Protein AF-A0A6I6HKT5-F1 (afdb_monomer)

pLDDT: mean 75.61, std 15.48, range [40.31, 95.5]

Mean predicted aligned error: 20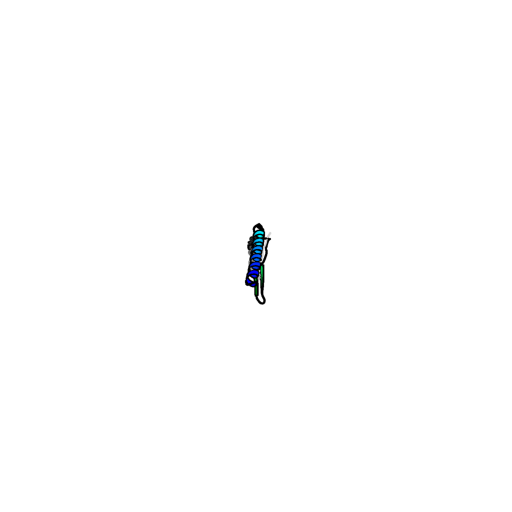.05 Å

InterPro domains:
  IPR006311 Twin-arginine translocation pathway, signal sequence [PS51318] (1-30)

Solvent-accessible surface area (backbone atoms only — not comparable to full-atom values): 8461 Å² total; per-residue (Å²): 133,68,64,68,60,56,53,50,52,53,54,51,52,51,50,51,52,53,50,50,51,51,54,63,64,52,74,77,59,90,49,91,87,69,77,72,70,53,75,51,81,51,96,97,47,75,53,71,53,68,67,85,84,83,74,81,77,85,80,84,77,79,77,78,88,83,82,77,79,78,78,80,86,84,82,82,78,79,78,78,88,83,84,84,75,81,80,87,83,82,81,78,80,84,84,81,84,77,81,85,80,80,90,79,90,82,86,87,78,87,81,89,83,136

Radius of gyration: 67.38 Å; Cα contacts (8 Å, |Δi|>4): 21; chains: 1; bounding box: 117×30×184 Å

Foldseek 3Di:
DDPVVVVVVVVVVVVVVVVVVVVVVCPPPPDPPDWDKDWDDDVPDIDIDIDDDDDDDDDDDDDDDDDDDDDDDDDDDDDDDDDDDDDDDDDDDDDDDDDDDDDDDDDDDDDDDD

Sequence (114 aa):
MSLTRSTFFKWAAAGVVAAGALFAATSASARGDVSWSVGVGLPGVSVGVGAPAYYPAPVYAAPAPVYYAPPPPVYYRPPPPVYYRPAPVYYAPPAYYAPRGYYRGYGHGHRHWR

Secondary structure (DSSP, 8-state):
--HHHHHHHHHHHHHHHHHHHHHHHHTT---TT----EEEEETTEEEEE-PPP-PPPP---PPPP-PPPPPPP--PPPPPP---PPPP-PPPPP------PPP-----------

Organism: Variovorax paradoxus (NCBI:txid34073)

Structure (mmCIF, N/CA/C/O backbone):
data_AF-A0A6I6HKT5-F1
#
_entry.id   AF-A0A6I6HKT5-F1
#
loop_
_atom_site.group_PDB
_atom_site.id
_atom_site.type_symbol
_atom_site.label_atom_id
_atom_site.label_alt_id
_atom_site.label_comp_id
_atom_site.label_asym_id
_atom_site.label_entity_id
_atom_site.label_seq_id
_atom_site.pdbx_PDB_ins_code
_atom_site.Cartn_x
_atom_site.Cartn_y
_atom_site.Cartn_z
_atom_site.occupancy
_atom_site.B_iso_or_equiv
_atom_site.auth_seq_id
_atom_site.auth_comp_id
_atom_site.auth_asym_id
_atom_site.auth_atom_id
_atom_site.pdbx_PDB_model_num
ATOM 1 N N . MET A 1 1 ? 22.997 -7.795 -51.725 1.00 50.44 1 MET A N 1
ATOM 2 C CA . MET A 1 1 ? 23.109 -7.426 -50.293 1.00 50.44 1 MET A CA 1
ATOM 3 C C . MET A 1 1 ? 21.796 -6.786 -49.859 1.00 50.44 1 MET A C 1
ATOM 5 O O . MET A 1 1 ? 21.442 -5.744 -50.391 1.00 50.44 1 MET A O 1
ATOM 9 N N . SER A 1 2 ? 21.013 -7.445 -48.997 1.00 55.09 2 SER A N 1
ATOM 10 C CA . SER A 1 2 ? 19.653 -7.006 -48.644 1.00 55.09 2 SER A CA 1
ATOM 11 C C . SER A 1 2 ? 19.679 -5.720 -47.806 1.00 55.09 2 SER A C 1
ATOM 13 O O . SER A 1 2 ? 20.040 -5.755 -46.625 1.00 55.09 2 SER A O 1
ATOM 15 N N . LEU A 1 3 ? 19.278 -4.598 -48.401 1.00 61.53 3 LEU A N 1
ATOM 16 C CA . LEU A 1 3 ? 19.219 -3.281 -47.752 1.00 61.53 3 LEU A CA 1
ATOM 17 C C . LEU A 1 3 ? 18.373 -3.301 -46.464 1.00 61.53 3 LEU A C 1
ATOM 19 O O . LEU A 1 3 ? 18.742 -2.679 -45.473 1.00 61.53 3 LEU A O 1
ATOM 23 N N . THR A 1 4 ? 17.319 -4.118 -46.425 1.00 65.56 4 THR A N 1
ATOM 24 C CA . THR A 1 4 ? 16.413 -4.281 -45.276 1.00 65.56 4 THR A CA 1
ATOM 25 C C . THR A 1 4 ? 17.114 -4.792 -44.015 1.00 65.56 4 THR A C 1
ATOM 27 O O . THR A 1 4 ? 16.835 -4.326 -42.913 1.00 65.56 4 THR A O 1
ATOM 30 N N . ARG A 1 5 ? 18.077 -5.711 -44.166 1.00 70.12 5 ARG A N 1
ATOM 31 C CA . ARG A 1 5 ? 18.819 -6.295 -43.036 1.00 70.12 5 ARG A CA 1
ATOM 32 C C . ARG A 1 5 ? 19.750 -5.261 -42.400 1.00 70.12 5 ARG A C 1
ATOM 34 O O . ARG A 1 5 ? 19.814 -5.158 -41.183 1.00 70.12 5 ARG A O 1
ATOM 41 N N . SER A 1 6 ? 20.411 -4.453 -43.229 1.00 76.81 6 SER A N 1
ATOM 42 C CA . SER A 1 6 ? 21.278 -3.346 -42.802 1.00 76.81 6 SER A CA 1
ATOM 43 C C . SER A 1 6 ? 20.498 -2.271 -42.043 1.00 76.81 6 SER A C 1
ATOM 45 O O . SER A 1 6 ? 20.903 -1.866 -40.955 1.00 76.81 6 SER A O 1
ATOM 47 N N . THR A 1 7 ? 19.345 -1.852 -42.566 1.00 84.19 7 THR A N 1
ATOM 48 C CA . THR A 1 7 ? 18.505 -0.837 -41.919 1.00 84.19 7 THR A CA 1
ATOM 49 C C . THR A 1 7 ? 17.973 -1.319 -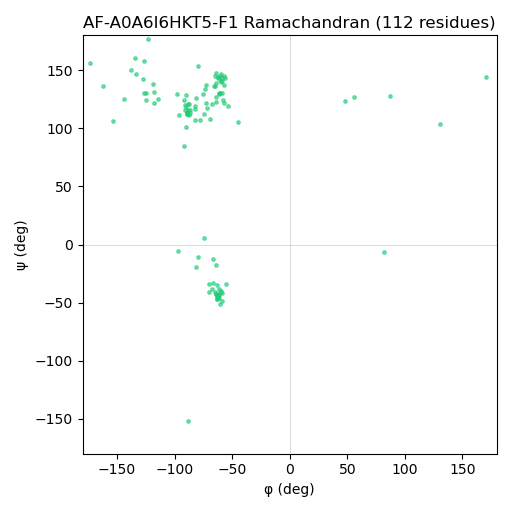40.570 1.00 84.19 7 THR A C 1
ATOM 51 O O . THR A 1 7 ? 18.050 -0.577 -39.595 1.00 84.19 7 THR A O 1
ATOM 54 N N . PHE A 1 8 ? 17.521 -2.574 -40.476 1.00 85.75 8 PHE A N 1
ATOM 55 C CA . PHE A 1 8 ? 17.099 -3.167 -39.205 1.00 85.75 8 PHE A CA 1
ATOM 56 C C . PHE A 1 8 ? 18.226 -3.164 -38.162 1.00 85.75 8 PHE A C 1
ATOM 58 O O . PHE A 1 8 ? 18.020 -2.701 -37.043 1.00 85.75 8 PHE A O 1
ATOM 65 N N . PHE A 1 9 ? 19.432 -3.608 -38.531 1.00 88.50 9 PHE A N 1
ATOM 66 C CA . PHE A 1 9 ? 20.570 -3.621 -37.605 1.00 88.50 9 PHE A CA 1
ATOM 67 C C . PHE A 1 9 ? 20.981 -2.220 -37.139 1.00 88.50 9 PHE A C 1
ATOM 69 O O . PHE A 1 9 ? 21.354 -2.061 -35.980 1.00 88.50 9 PHE A O 1
ATOM 76 N N . LYS A 1 10 ? 20.868 -1.196 -37.995 1.00 89.44 10 LYS A N 1
ATOM 77 C CA . LYS A 1 10 ? 21.119 0.201 -37.600 1.00 89.44 10 LYS A CA 1
ATOM 78 C C . LYS A 1 10 ? 20.128 0.677 -36.539 1.00 89.44 10 LYS A C 1
ATOM 80 O O . LYS A 1 10 ? 20.546 1.246 -35.536 1.00 89.44 10 LYS A O 1
ATOM 85 N N . TRP A 1 11 ? 18.836 0.413 -36.734 1.00 93.31 11 TRP A N 1
ATOM 86 C CA . TRP A 1 11 ? 17.806 0.779 -35.758 1.00 93.31 11 TRP A CA 1
ATOM 87 C C . TRP A 1 11 ? 17.917 -0.025 -34.462 1.00 93.31 11 TRP A C 1
ATOM 89 O O . TRP A 1 11 ? 17.767 0.545 -33.386 1.00 93.31 11 TRP A O 1
ATOM 99 N N . ALA A 1 12 ? 18.254 -1.313 -34.545 1.00 92.25 12 ALA A N 1
ATOM 100 C CA . ALA A 1 12 ? 18.523 -2.136 -33.370 1.00 92.25 12 ALA A CA 1
ATOM 101 C C . ALA A 1 12 ? 19.719 -1.595 -32.568 1.00 92.25 12 ALA A C 1
ATOM 103 O O . ALA A 1 12 ? 19.618 -1.430 -31.355 1.00 92.25 12 ALA A O 1
ATOM 104 N N . ALA A 1 13 ? 20.821 -1.245 -33.240 1.00 93.69 13 ALA A N 1
ATOM 105 C CA . ALA A 1 13 ? 21.982 -0.638 -32.596 1.00 93.69 13 ALA A CA 1
ATOM 106 C C . ALA A 1 13 ? 21.637 0.714 -31.950 1.00 93.69 13 ALA A C 1
ATOM 108 O O . ALA A 1 13 ? 22.004 0.954 -30.802 1.00 93.69 13 ALA A O 1
ATOM 109 N N . ALA A 1 14 ? 20.874 1.568 -32.641 1.00 93.81 14 ALA A N 1
ATOM 110 C CA . ALA A 1 14 ? 20.402 2.836 -32.087 1.00 93.81 14 ALA A CA 1
ATOM 111 C C . ALA A 1 14 ? 19.517 2.629 -30.844 1.00 93.81 14 ALA A C 1
ATOM 113 O O . ALA A 1 14 ? 19.679 3.336 -29.851 1.00 93.81 14 ALA A O 1
ATOM 114 N N . GLY A 1 15 ? 18.635 1.626 -30.867 1.00 93.00 15 GLY A N 1
ATOM 115 C CA . GLY A 1 15 ? 17.794 1.262 -29.727 1.00 93.00 15 GLY A CA 1
ATOM 116 C C . GLY A 1 15 ? 18.606 0.797 -28.518 1.00 93.00 15 GLY A C 1
ATOM 117 O O . GLY A 1 15 ? 18.345 1.239 -27.401 1.00 93.00 15 GLY A O 1
ATOM 118 N N . VAL A 1 16 ? 19.632 -0.031 -28.733 1.00 94.75 16 VAL A N 1
ATOM 119 C CA . VAL A 1 16 ? 20.532 -0.481 -27.658 1.00 94.75 16 VAL A CA 1
ATOM 120 C C . VAL A 1 16 ? 21.304 0.692 -27.054 1.00 94.75 16 VAL A C 1
ATOM 122 O O . VAL A 1 16 ? 21.405 0.784 -25.833 1.00 94.75 16 VAL A O 1
ATOM 125 N N . VAL A 1 17 ? 21.803 1.617 -27.879 1.00 95.50 17 VAL A N 1
ATOM 126 C CA . VAL A 1 17 ? 22.495 2.822 -27.392 1.00 95.50 17 VAL A CA 1
ATOM 127 C C . VAL A 1 17 ? 21.552 3.704 -26.571 1.00 95.50 17 VAL A C 1
ATOM 129 O O . VAL A 1 17 ? 21.919 4.134 -25.479 1.00 95.50 17 VAL A O 1
ATOM 132 N N . ALA A 1 18 ? 20.328 3.937 -27.051 1.00 91.31 18 ALA A N 1
ATOM 133 C CA . ALA A 1 18 ? 19.331 4.729 -26.331 1.00 91.31 18 ALA A CA 1
ATOM 134 C C . ALA A 1 18 ? 18.950 4.090 -24.986 1.00 91.31 18 ALA A C 1
ATOM 136 O O . ALA A 1 18 ? 18.906 4.777 -23.966 1.00 91.31 18 ALA A O 1
ATOM 137 N N . ALA A 1 19 ? 18.741 2.771 -24.961 1.00 88.81 19 ALA A N 1
ATOM 138 C CA . ALA A 1 19 ? 18.478 2.036 -23.729 1.00 88.81 19 ALA A CA 1
ATOM 139 C C . ALA A 1 19 ? 19.664 2.132 -22.757 1.00 88.81 19 ALA A C 1
ATOM 141 O O . ALA A 1 19 ? 19.473 2.450 -21.587 1.00 88.81 19 ALA A O 1
ATOM 142 N N . GLY A 1 20 ? 20.894 1.933 -23.242 1.00 90.62 20 GLY A N 1
ATOM 143 C CA . GLY A 1 20 ? 22.109 2.057 -22.434 1.00 90.62 20 GLY A CA 1
ATOM 144 C C . GLY A 1 20 ? 22.279 3.448 -21.817 1.00 90.62 20 GLY A C 1
ATOM 145 O O . GLY A 1 20 ? 22.607 3.555 -20.637 1.00 90.62 20 GLY A O 1
ATOM 146 N N . ALA A 1 21 ? 21.992 4.510 -22.575 1.00 88.69 21 ALA A N 1
ATOM 147 C CA . ALA A 1 21 ? 22.029 5.883 -22.074 1.00 88.69 21 ALA A CA 1
ATOM 148 C C . ALA A 1 21 ? 20.973 6.135 -20.988 1.00 88.69 21 ALA A C 1
ATOM 150 O O . ALA A 1 21 ? 21.276 6.768 -19.977 1.00 88.69 21 ALA A O 1
ATOM 151 N N . LEU A 1 22 ? 19.759 5.601 -21.163 1.00 84.88 22 LEU A N 1
ATOM 152 C CA . LEU A 1 22 ? 18.714 5.670 -20.142 1.00 84.88 22 LEU A CA 1
ATOM 153 C C . LEU A 1 22 ? 19.163 4.968 -18.858 1.00 84.88 22 LEU A C 1
ATOM 155 O O . LEU A 1 22 ? 19.141 5.598 -17.806 1.00 84.88 22 LEU A O 1
ATOM 159 N N . PHE A 1 23 ? 19.648 3.724 -18.936 1.00 82.62 23 PHE A N 1
ATOM 160 C CA . PHE A 1 23 ? 20.128 2.980 -17.763 1.00 82.62 23 PHE A CA 1
ATOM 161 C C . PHE A 1 23 ? 21.293 3.679 -17.046 1.00 82.62 23 PHE A C 1
ATOM 163 O O . PHE A 1 23 ? 21.307 3.738 -15.817 1.00 82.62 23 PHE A O 1
ATOM 170 N N . ALA A 1 24 ? 22.234 4.259 -17.794 1.00 82.88 24 ALA A N 1
ATOM 171 C CA . ALA A 1 24 ? 23.330 5.041 -17.223 1.00 82.88 24 ALA A CA 1
ATOM 172 C C . ALA A 1 24 ? 22.846 6.337 -16.545 1.00 82.88 24 ALA A C 1
ATOM 174 O O . ALA A 1 24 ? 23.416 6.761 -15.543 1.00 82.88 24 ALA A O 1
ATOM 175 N N . ALA A 1 25 ? 21.782 6.965 -17.053 1.00 76.06 25 ALA A N 1
ATOM 176 C CA . ALA A 1 25 ? 21.198 8.146 -16.423 1.00 76.06 25 ALA A CA 1
ATOM 177 C C . ALA A 1 25 ? 20.484 7.809 -15.101 1.00 76.06 25 ALA A C 1
ATOM 179 O O . ALA A 1 25 ? 20.528 8.609 -14.167 1.00 76.06 25 ALA A O 1
ATOM 180 N N . THR A 1 26 ? 19.862 6.627 -14.984 1.00 71.00 26 THR A N 1
ATOM 181 C CA . THR A 1 26 ? 19.151 6.237 -13.750 1.00 71.00 26 THR A CA 1
ATOM 182 C C . THR A 1 26 ? 20.071 5.693 -12.659 1.00 71.00 26 THR A C 1
ATOM 184 O O . THR A 1 26 ? 19.661 5.668 -11.499 1.00 71.00 26 THR A O 1
ATOM 187 N N . SER A 1 27 ? 21.293 5.248 -12.976 1.00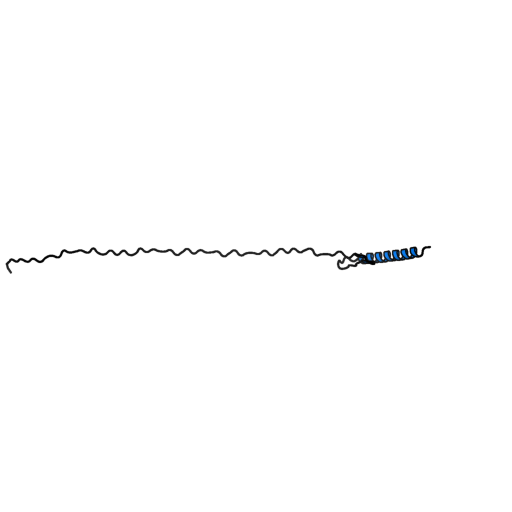 65.38 27 SER A N 1
ATOM 188 C CA . SER A 1 27 ? 22.167 4.580 -11.997 1.00 65.38 27 SER A CA 1
ATOM 189 C C . SER A 1 27 ? 22.602 5.477 -10.832 1.00 65.38 27 SER A C 1
ATOM 191 O O . SER A 1 27 ? 23.033 4.970 -9.801 1.00 65.38 27 SER A O 1
ATOM 193 N N . ALA A 1 28 ? 22.476 6.801 -10.968 1.00 64.81 28 ALA A N 1
ATOM 194 C CA . ALA A 1 28 ? 22.796 7.771 -9.919 1.00 64.81 28 ALA A CA 1
ATOM 195 C C . ALA A 1 28 ? 21.571 8.246 -9.105 1.00 64.81 28 ALA A C 1
ATOM 197 O O . ALA A 1 28 ? 21.723 8.992 -8.135 1.00 64.81 28 ALA A O 1
ATOM 198 N N . SER A 1 29 ? 20.349 7.846 -9.473 1.00 65.31 29 SER A N 1
ATOM 199 C CA . SER A 1 29 ? 19.118 8.324 -8.835 1.00 65.31 29 SER A CA 1
ATOM 200 C C . SER A 1 29 ? 18.690 7.407 -7.685 1.00 65.31 29 SER A C 1
ATOM 202 O O . SER A 1 29 ? 17.826 6.556 -7.844 1.00 65.31 29 SER A O 1
ATOM 204 N N . ALA A 1 30 ? 19.243 7.623 -6.488 1.00 62.75 30 ALA A N 1
ATOM 205 C CA . ALA A 1 30 ? 18.757 6.994 -5.246 1.00 62.75 30 ALA A CA 1
ATOM 206 C C . ALA A 1 30 ? 17.436 7.608 -4.720 1.00 62.75 30 ALA A C 1
ATOM 208 O O . ALA A 1 30 ? 16.983 7.298 -3.620 1.00 62.75 30 ALA A O 1
ATOM 209 N N . ARG A 1 31 ? 16.844 8.532 -5.483 1.00 66.88 31 ARG A N 1
ATOM 210 C CA . ARG A 1 31 ? 15.643 9.286 -5.132 1.00 66.88 31 ARG A CA 1
ATOM 211 C C . ARG A 1 31 ? 14.401 8.551 -5.630 1.00 66.88 31 ARG A C 1
ATOM 213 O O . ARG A 1 31 ? 14.257 8.352 -6.833 1.00 66.88 31 ARG A O 1
ATOM 220 N N . GLY A 1 32 ? 13.504 8.174 -4.717 1.00 70.69 32 GLY A N 1
ATOM 221 C CA . GLY A 1 32 ? 12.233 7.507 -5.047 1.00 70.69 32 GLY A CA 1
ATOM 222 C C . GLY A 1 32 ? 11.245 8.390 -5.821 1.00 70.69 32 GLY A C 1
ATOM 223 O O . GLY A 1 32 ? 10.266 7.893 -6.366 1.00 70.69 32 GLY A O 1
ATOM 224 N N . ASP A 1 33 ? 11.517 9.692 -5.888 1.00 75.56 33 ASP A N 1
ATOM 225 C CA . ASP A 1 33 ? 10.796 10.696 -6.672 1.00 75.56 33 ASP A CA 1
ATOM 226 C C . ASP A 1 33 ? 11.173 10.722 -8.167 1.00 75.56 33 ASP A C 1
ATOM 228 O O . ASP A 1 33 ? 10.470 11.349 -8.961 1.00 75.56 33 ASP A O 1
ATOM 232 N N . VAL A 1 34 ? 12.235 10.026 -8.590 1.00 78.12 34 VAL A N 1
ATOM 233 C CA . VAL A 1 34 ? 12.633 9.960 -10.004 1.00 78.12 34 VAL A CA 1
ATOM 234 C C . VAL A 1 34 ? 12.064 8.697 -10.644 1.00 78.12 34 VAL A C 1
ATOM 236 O O . VAL A 1 34 ? 12.497 7.584 -10.354 1.00 78.12 34 VAL A O 1
ATOM 239 N N . SER A 1 35 ? 11.105 8.868 -11.556 1.00 79.69 35 SER A N 1
ATOM 240 C CA . SER A 1 35 ? 10.491 7.769 -12.305 1.00 79.69 35 SER A CA 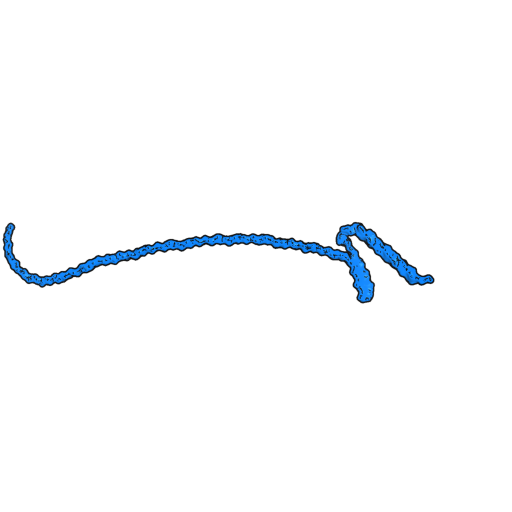1
ATOM 241 C C . SER A 1 35 ? 10.391 8.089 -13.794 1.00 79.69 35 SER A C 1
ATOM 243 O O . SER A 1 35 ? 10.207 9.234 -14.201 1.00 79.69 35 SER A O 1
ATOM 245 N N . TRP A 1 36 ? 10.523 7.055 -14.619 1.00 81.00 36 TRP A N 1
ATOM 246 C CA . TRP A 1 36 ? 10.277 7.104 -16.056 1.00 81.00 36 TRP A CA 1
ATOM 247 C C . TRP A 1 36 ? 9.451 5.879 -16.446 1.00 81.00 36 TRP A C 1
ATOM 249 O O . TRP A 1 36 ? 9.340 4.916 -15.686 1.00 81.00 36 TRP A O 1
ATOM 259 N N . SER A 1 37 ? 8.796 5.934 -17.598 1.00 81.81 37 SER A N 1
ATOM 260 C CA . SER A 1 37 ? 7.914 4.867 -18.075 1.00 81.81 37 SER A CA 1
ATOM 261 C C . SER A 1 37 ? 8.143 4.629 -19.559 1.00 81.81 37 SER A C 1
ATOM 263 O O . SER A 1 37 ? 8.479 5.560 -20.293 1.00 81.81 37 SER A O 1
ATOM 265 N N . VAL A 1 38 ? 7.936 3.389 -20.000 1.00 86.94 38 VAL A N 1
ATOM 266 C CA . VAL A 1 38 ? 7.982 3.015 -21.421 1.00 86.94 38 VAL A CA 1
ATOM 267 C C . VAL A 1 38 ? 6.625 2.489 -21.835 1.00 86.94 38 VAL A C 1
ATOM 269 O O . VAL A 1 38 ? 6.060 1.619 -21.173 1.00 86.94 38 VAL A O 1
ATOM 272 N N . GLY A 1 39 ? 6.129 3.003 -22.957 1.00 87.62 39 GLY A N 1
ATOM 273 C CA . GLY A 1 39 ? 4.940 2.498 -23.625 1.00 87.62 39 GLY A CA 1
ATOM 274 C C . GLY A 1 39 ? 5.275 2.020 -25.030 1.00 87.62 39 GLY A C 1
ATOM 275 O O . GLY A 1 39 ? 6.012 2.687 -25.758 1.00 87.62 39 GLY A O 1
ATOM 276 N N . VAL A 1 40 ? 4.704 0.883 -25.419 1.00 88.38 40 VAL A N 1
ATOM 277 C CA . VAL A 1 40 ? 4.695 0.412 -26.807 1.00 88.38 40 VAL A CA 1
ATOM 278 C C . VAL A 1 40 ? 3.244 0.337 -27.266 1.00 88.38 40 VAL A C 1
ATOM 280 O O . VAL A 1 40 ? 2.424 -0.347 -26.652 1.00 88.38 40 VAL A O 1
ATOM 283 N N . GLY A 1 41 ? 2.932 1.069 -28.336 1.00 84.94 41 GLY A N 1
ATOM 284 C CA . GLY A 1 41 ? 1.599 1.125 -28.926 1.00 84.94 41 GLY A CA 1
ATOM 285 C C . GLY A 1 41 ? 1.583 0.523 -30.325 1.00 84.94 41 GLY A C 1
ATOM 286 O O . GLY A 1 41 ? 2.344 0.948 -31.193 1.00 84.94 41 GLY A O 1
ATOM 287 N N . LEU A 1 42 ? 0.694 -0.444 -30.538 1.00 89.44 42 LEU A N 1
ATOM 288 C CA . LEU A 1 42 ? 0.347 -1.012 -31.838 1.00 89.44 42 LEU A CA 1
ATOM 289 C C . LEU A 1 42 ? -1.182 -0.934 -32.017 1.00 89.44 42 LEU A C 1
ATOM 291 O O . LEU A 1 42 ? -1.911 -0.853 -31.024 1.00 89.44 42 LEU A O 1
ATOM 295 N N . PRO A 1 43 ? -1.713 -0.974 -33.252 1.00 86.50 43 PRO A N 1
ATOM 296 C CA . PRO A 1 43 ? -3.156 -1.062 -33.462 1.00 86.50 43 PRO A CA 1
ATOM 297 C C . PRO A 1 43 ? -3.755 -2.257 -32.699 1.00 86.50 43 PRO A C 1
ATOM 299 O O . PRO A 1 43 ? -3.370 -3.400 -32.928 1.00 86.50 43 PRO A O 1
ATOM 302 N N . GLY A 1 44 ? -4.679 -1.987 -31.773 1.00 85.50 44 GLY A N 1
ATOM 303 C CA . GLY A 1 44 ? -5.374 -3.003 -30.971 1.00 85.50 44 GLY A CA 1
ATOM 304 C C . GLY A 1 44 ? -4.629 -3.531 -29.737 1.00 85.50 44 GLY A C 1
ATOM 305 O O . GLY A 1 44 ? -5.237 -4.266 -28.963 1.00 85.50 44 GLY A O 1
ATOM 306 N N . VAL A 1 45 ? -3.359 -3.163 -29.509 1.00 78.38 45 VAL A N 1
ATOM 307 C CA . VAL A 1 45 ? -2.586 -3.610 -28.333 1.00 78.38 45 VAL A CA 1
ATOM 308 C C . VAL A 1 45 ? -1.659 -2.505 -27.828 1.00 78.38 45 VAL A C 1
ATOM 310 O O . VAL A 1 45 ? -0.800 -2.008 -28.556 1.00 78.38 45 VAL A O 1
ATOM 313 N N . SER A 1 46 ? -1.779 -2.176 -26.544 1.00 80.50 46 SER A N 1
ATOM 314 C CA . SER A 1 46 ? -0.870 -1.271 -25.838 1.00 80.50 46 SER A CA 1
ATOM 315 C C . SER A 1 46 ? -0.336 -1.936 -24.577 1.00 80.50 46 SER A C 1
ATOM 317 O O . SER A 1 46 ? -1.121 -2.434 -23.769 1.00 80.50 46 SER A O 1
ATOM 319 N N . VAL A 1 47 ? 0.982 -1.900 -24.386 1.00 82.56 47 VAL A N 1
ATOM 320 C CA . VAL A 1 47 ? 1.637 -2.373 -23.159 1.00 82.56 47 VAL A CA 1
ATOM 321 C C . VAL A 1 47 ? 2.491 -1.246 -22.595 1.00 82.56 47 VAL A C 1
ATOM 323 O O . VAL A 1 47 ? 3.276 -0.631 -23.319 1.00 82.56 47 VAL A O 1
ATOM 326 N N . GLY A 1 48 ? 2.327 -0.978 -21.301 1.00 85.06 48 GLY A N 1
ATOM 327 C CA . GLY A 1 48 ? 3.108 0.004 -20.559 1.00 85.06 48 GLY A CA 1
ATOM 328 C C . GLY A 1 48 ? 3.711 -0.614 -19.305 1.00 85.06 48 GLY A C 1
ATOM 329 O O . GLY A 1 48 ? 3.070 -1.433 -18.646 1.00 85.06 48 GLY A O 1
ATOM 330 N N . VAL A 1 49 ? 4.938 -0.213 -18.979 1.00 82.88 49 VAL A N 1
ATOM 331 C CA . VAL A 1 49 ? 5.609 -0.569 -17.722 1.00 82.88 49 VAL A CA 1
ATOM 332 C C . VAL A 1 49 ? 6.036 0.725 -17.033 1.00 82.88 49 VAL A C 1
ATOM 334 O O . VAL A 1 49 ? 6.710 1.562 -17.639 1.00 82.88 49 VAL A O 1
ATOM 337 N N . GLY A 1 50 ? 5.601 0.895 -15.783 1.00 81.75 50 GLY A N 1
ATOM 338 C CA . GLY A 1 50 ? 5.868 2.070 -14.952 1.00 81.75 50 GLY A CA 1
ATOM 339 C C . GLY A 1 50 ? 6.550 1.709 -13.633 1.00 81.75 50 GLY A C 1
ATOM 340 O O . GLY A 1 50 ? 6.777 0.535 -13.335 1.00 81.75 50 GLY A O 1
ATOM 341 N N . ALA A 1 51 ? 6.886 2.733 -12.848 1.00 79.06 51 ALA A N 1
ATOM 342 C CA . ALA A 1 51 ? 7.527 2.560 -11.548 1.00 79.06 51 ALA A CA 1
ATOM 343 C C . ALA A 1 51 ? 6.612 1.821 -10.547 1.00 79.06 51 ALA A C 1
ATOM 345 O O . ALA A 1 51 ? 5.389 1.985 -10.597 1.00 79.06 51 ALA A O 1
ATOM 346 N N . PRO A 1 52 ? 7.182 1.023 -9.624 1.00 72.38 52 PRO A N 1
ATOM 347 C CA . PRO A 1 52 ? 6.407 0.379 -8.572 1.00 72.38 52 PRO A CA 1
ATOM 348 C C . PRO A 1 52 ? 5.734 1.433 -7.686 1.00 72.38 52 PRO A C 1
ATOM 350 O O . PRO A 1 52 ? 6.377 2.367 -7.207 1.00 72.38 52 PRO A O 1
ATOM 353 N N . ALA A 1 53 ? 4.431 1.274 -7.455 1.00 78.81 53 ALA A N 1
ATOM 354 C CA . ALA A 1 53 ? 3.688 2.132 -6.545 1.00 78.81 53 ALA A CA 1
ATOM 355 C C . ALA A 1 53 ? 4.093 1.816 -5.099 1.00 78.81 53 ALA A C 1
ATOM 357 O O . ALA A 1 53 ? 3.883 0.700 -4.617 1.00 78.81 53 ALA A O 1
ATOM 358 N N . TYR A 1 54 ? 4.675 2.796 -4.407 1.00 77.56 54 TYR A N 1
ATOM 359 C CA . TYR A 1 54 ? 4.968 2.677 -2.984 1.00 77.56 54 TYR A CA 1
ATOM 360 C C . TYR A 1 54 ? 3.764 3.162 -2.180 1.00 77.56 54 TYR A C 1
ATOM 362 O O . TYR A 1 54 ? 3.414 4.342 -2.219 1.00 77.56 54 TYR A O 1
ATOM 370 N N . TYR A 1 55 ? 3.128 2.251 -1.448 1.00 81.44 55 TYR A N 1
ATOM 371 C CA . TYR A 1 55 ? 2.042 2.593 -0.538 1.00 81.44 55 TYR A CA 1
ATOM 372 C C . TYR A 1 55 ? 2.595 2.713 0.884 1.00 81.44 55 TYR A C 1
ATOM 374 O O . TYR A 1 55 ? 3.302 1.805 1.333 1.00 81.44 55 TYR A O 1
ATOM 382 N N . PRO A 1 5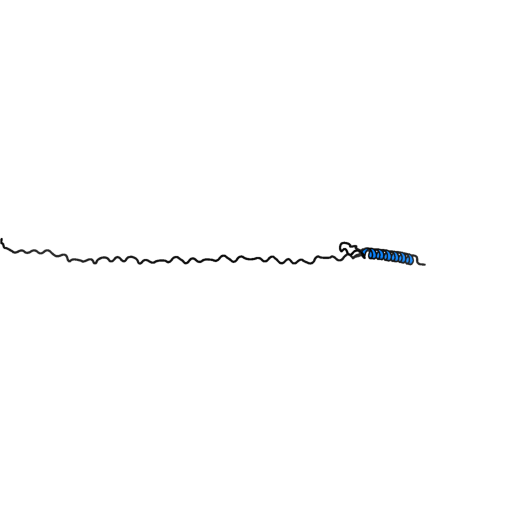6 ? 2.306 3.808 1.611 1.00 80.81 56 PRO A N 1
ATOM 383 C CA . PRO A 1 56 ? 2.673 3.898 3.015 1.00 80.81 56 PRO A CA 1
ATOM 384 C C . PRO A 1 56 ? 1.982 2.777 3.798 1.00 80.81 56 PRO A C 1
ATOM 386 O O . PRO A 1 56 ? 0.827 2.437 3.533 1.00 80.81 56 PRO A O 1
ATOM 389 N N . ALA A 1 57 ? 2.696 2.201 4.766 1.00 83.50 57 ALA A N 1
ATOM 390 C CA . ALA A 1 57 ? 2.119 1.191 5.640 1.00 83.50 57 ALA A CA 1
ATOM 391 C C . ALA A 1 57 ? 0.911 1.783 6.395 1.00 83.50 57 ALA A C 1
ATOM 393 O O . ALA A 1 57 ? 0.984 2.935 6.839 1.00 83.50 57 ALA A O 1
ATOM 394 N N . PRO A 1 58 ? -0.185 1.023 6.573 1.00 82.88 58 PRO A N 1
ATOM 395 C CA . PRO A 1 58 ? -1.294 1.463 7.405 1.00 82.88 58 PRO A CA 1
ATOM 396 C C . PRO A 1 58 ? -0.793 1.768 8.818 1.00 82.88 58 PRO A C 1
ATOM 398 O O . PRO A 1 58 ? -0.234 0.902 9.492 1.00 82.88 58 PRO A O 1
ATOM 401 N N . VAL A 1 59 ? -0.994 3.001 9.277 1.00 88.12 59 VAL A N 1
ATOM 402 C CA . VAL A 1 59 ? -0.708 3.374 10.663 1.00 88.12 59 VAL A CA 1
ATOM 403 C C . VAL A 1 59 ? -1.906 2.957 11.508 1.00 88.12 59 VAL A C 1
ATOM 405 O O . VAL A 1 59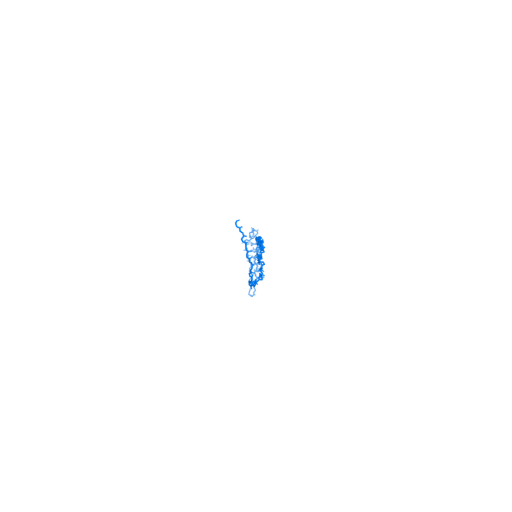 ? -2.966 3.578 11.442 1.00 88.12 59 VAL A O 1
ATOM 408 N N . TYR A 1 60 ? -1.751 1.899 12.303 1.00 86.75 60 TYR A N 1
ATOM 409 C CA . TYR A 1 60 ? -2.739 1.541 13.318 1.00 86.75 60 TYR A CA 1
ATOM 410 C C . TYR A 1 60 ? -2.586 2.463 14.529 1.00 86.75 60 TYR A C 1
ATOM 412 O O . TYR A 1 60 ? -1.645 2.332 15.310 1.00 86.75 60 TYR A O 1
ATOM 420 N N . ALA A 1 61 ? -3.529 3.389 14.696 1.00 85.94 61 ALA A N 1
ATOM 421 C CA . ALA A 1 61 ? -3.684 4.142 15.932 1.00 85.94 61 ALA A CA 1
ATOM 422 C C . ALA A 1 61 ? -4.656 3.390 16.848 1.00 85.94 61 ALA A C 1
ATOM 424 O O . ALA A 1 61 ? -5.831 3.224 16.518 1.00 85.94 61 ALA A O 1
ATOM 425 N N . ALA A 1 62 ? -4.167 2.920 17.996 1.00 88.25 62 ALA A N 1
ATOM 426 C CA . ALA A 1 62 ? -5.051 2.396 19.027 1.00 88.25 62 ALA A CA 1
ATOM 427 C C . ALA A 1 62 ? -5.939 3.539 19.564 1.00 88.25 62 ALA A C 1
ATOM 429 O O . ALA A 1 62 ? -5.424 4.637 19.802 1.00 88.25 62 ALA A O 1
ATOM 430 N N . PRO A 1 63 ? -7.250 3.314 19.770 1.00 85.62 63 PRO A N 1
ATOM 431 C CA . PRO A 1 63 ? -8.105 4.283 20.443 1.00 85.62 63 PRO A CA 1
ATOM 432 C C . PRO A 1 63 ? -7.554 4.618 21.833 1.00 85.62 63 PRO A C 1
ATOM 434 O O . PRO A 1 63 ? -7.040 3.739 22.529 1.00 85.62 63 PRO A O 1
ATOM 437 N N . ALA A 1 64 ? -7.679 5.878 22.254 1.00 88.19 64 ALA A N 1
ATOM 438 C CA . ALA A 1 64 ? -7.293 6.275 23.603 1.00 88.19 64 ALA A CA 1
ATOM 439 C C . ALA A 1 64 ? -8.100 5.475 24.649 1.00 88.19 64 ALA A C 1
ATOM 441 O O . ALA A 1 64 ? -9.303 5.268 24.453 1.00 88.19 64 ALA A O 1
ATOM 442 N N . PRO A 1 65 ? -7.481 5.042 25.764 1.00 87.19 65 PRO A N 1
ATOM 443 C CA . PRO A 1 65 ? -8.209 4.399 26.849 1.00 87.19 65 PRO A CA 1
ATOM 444 C C . PRO A 1 65 ? -9.312 5.322 27.377 1.00 87.19 65 PRO A C 1
ATOM 446 O O . PRO A 1 65 ? -9.044 6.453 27.784 1.00 87.19 65 PRO A O 1
ATOM 449 N N . VAL A 1 66 ? -10.554 4.837 27.389 1.00 91.50 66 VAL A N 1
ATOM 450 C CA . VAL A 1 66 ? -11.674 5.542 28.021 1.00 91.50 66 VAL A CA 1
ATOM 451 C C . VAL A 1 66 ? -11.717 5.139 29.490 1.00 91.50 66 VAL A C 1
ATOM 453 O O . VAL A 1 66 ? -12.018 3.991 29.814 1.00 91.50 66 VAL A O 1
ATOM 456 N N . TYR A 1 67 ? -11.416 6.081 30.382 1.00 89.38 67 TYR A N 1
ATOM 457 C CA . TYR A 1 67 ? -11.583 5.891 31.820 1.00 89.38 67 TYR A CA 1
ATOM 458 C C . TYR A 1 67 ? -12.998 6.281 32.235 1.00 89.38 67 TYR A C 1
ATOM 460 O O . TYR A 1 67 ? -13.409 7.428 32.067 1.00 89.38 67 TYR A O 1
ATOM 468 N N . TYR A 1 68 ? -13.730 5.332 32.815 1.00 89.31 68 TYR A N 1
ATOM 469 C CA . TYR A 1 68 ? -15.013 5.610 33.447 1.00 89.31 68 TYR A CA 1
ATOM 470 C C . TYR A 1 68 ? -14.795 5.951 34.915 1.00 89.31 68 TYR A C 1
ATOM 472 O O . TYR A 1 68 ? -14.146 5.206 35.652 1.00 89.31 68 TYR A O 1
ATOM 480 N N . ALA A 1 69 ? -15.361 7.078 35.341 1.00 90.38 69 ALA A N 1
ATOM 481 C CA . ALA A 1 69 ? -15.466 7.377 36.756 1.00 90.38 69 ALA A CA 1
ATOM 482 C C . ALA A 1 69 ? -16.411 6.354 37.416 1.00 90.38 69 ALA A C 1
ATOM 484 O O . ALA A 1 69 ? -17.470 6.057 36.850 1.00 90.38 69 ALA A O 1
ATOM 485 N N . PRO A 1 70 ? -16.064 5.820 38.599 1.00 88.94 70 PRO A N 1
ATOM 486 C CA . PRO A 1 70 ? -16.985 4.997 39.369 1.00 88.94 70 PRO A CA 1
ATOM 487 C C . PRO A 1 70 ? -18.280 5.771 39.670 1.00 88.94 70 PRO A C 1
ATOM 489 O O . PRO A 1 70 ? -18.218 6.981 39.911 1.00 88.94 70 PRO A O 1
ATOM 492 N N . PRO A 1 71 ? -19.449 5.104 39.691 1.00 87.69 71 PRO A N 1
ATOM 493 C CA . PRO A 1 71 ? -20.691 5.744 40.105 1.00 87.69 71 PRO A CA 1
ATOM 494 C C . PRO A 1 71 ? -20.583 6.262 41.552 1.00 87.69 71 PRO A C 1
ATOM 496 O O . PRO A 1 71 ? -19.895 5.648 42.375 1.00 87.69 71 PRO A O 1
ATOM 499 N N . PRO A 1 72 ? -21.251 7.383 41.882 1.00 89.19 72 PRO A N 1
ATOM 500 C CA . PRO A 1 72 ? -21.192 7.953 43.220 1.00 89.19 72 PRO A CA 1
ATOM 501 C C . PRO A 1 72 ? -21.760 6.975 44.263 1.00 89.19 72 PRO A C 1
ATOM 503 O O . PRO A 1 72 ? -22.742 6.280 43.981 1.00 89.19 72 PRO A O 1
ATOM 506 N N . PRO A 1 73 ? -21.189 6.930 45.482 1.00 86.25 73 PRO A N 1
ATOM 507 C CA . PRO A 1 73 ? -21.727 6.116 46.564 1.00 86.25 73 PRO A CA 1
ATOM 508 C C . PRO A 1 73 ? -23.168 6.521 46.893 1.00 86.25 73 PRO A C 1
ATOM 510 O O . PRO A 1 73 ? -23.458 7.697 47.121 1.00 86.25 73 PRO A O 1
ATOM 513 N N . VAL A 1 74 ? -24.071 5.543 46.960 1.00 88.56 74 VAL A N 1
ATOM 514 C CA . VAL A 1 74 ? -25.446 5.759 47.426 1.00 88.56 74 VAL A CA 1
ATOM 515 C C . VAL A 1 74 ? -25.484 5.551 48.936 1.00 88.56 74 VAL A C 1
ATOM 517 O O . VAL A 1 74 ? -25.325 4.433 49.422 1.00 88.56 74 VAL A O 1
ATOM 520 N N . TYR A 1 75 ? -25.714 6.626 49.688 1.00 85.62 75 TYR A N 1
ATOM 521 C CA . TYR A 1 75 ? -25.929 6.549 51.131 1.00 85.62 75 TYR A CA 1
ATOM 522 C C . TYR A 1 75 ? -27.411 6.343 51.431 1.00 85.62 75 TYR A C 1
ATOM 524 O O . TYR A 1 75 ? -28.238 7.216 51.167 1.00 85.62 75 TYR A O 1
ATOM 532 N N . TYR A 1 76 ? -27.752 5.196 52.017 1.00 85.06 76 TYR A N 1
ATOM 533 C CA . TYR A 1 76 ? -29.105 4.945 52.499 1.00 85.06 76 TYR A CA 1
ATOM 534 C C . TYR A 1 76 ? -29.278 5.572 53.882 1.00 85.06 76 TYR A C 1
ATOM 536 O O . TYR A 1 76 ? -28.577 5.208 54.828 1.00 85.06 76 TYR A O 1
ATOM 544 N N . ARG A 1 77 ? -30.216 6.516 54.016 1.00 86.12 77 ARG A N 1
ATOM 545 C CA . ARG A 1 77 ? -30.595 7.030 55.335 1.00 86.12 77 ARG A CA 1
ATOM 546 C C . ARG A 1 77 ? -31.582 6.050 55.975 1.00 86.12 77 ARG A C 1
ATOM 548 O O . ARG A 1 77 ? -32.606 5.763 55.353 1.00 86.12 77 ARG A O 1
ATOM 555 N N . PRO A 1 78 ? -31.325 5.560 57.199 1.00 85.31 78 PRO A N 1
ATOM 556 C CA . PRO A 1 78 ? -32.311 4.767 57.918 1.00 85.31 78 PRO A CA 1
ATOM 557 C C . PRO A 1 78 ? -33.608 5.572 58.112 1.00 85.31 78 PRO A C 1
ATOM 559 O O . PRO A 1 78 ? -33.540 6.791 58.331 1.00 85.31 78 PRO A O 1
ATOM 562 N N . PRO A 1 79 ? -34.789 4.931 58.039 1.00 85.25 79 PRO A N 1
ATOM 563 C CA . PRO A 1 79 ? -36.041 5.590 58.386 1.00 85.25 79 PRO A CA 1
ATOM 564 C C . PRO A 1 79 ? -36.006 6.055 59.854 1.00 85.25 79 PRO A C 1
ATOM 566 O O . PRO A 1 79 ? -35.390 5.392 60.693 1.00 85.25 79 PRO A O 1
ATOM 569 N N . PRO A 1 80 ? -36.631 7.201 60.181 1.00 85.12 80 PRO A N 1
ATOM 570 C CA . PRO A 1 80 ? -36.650 7.703 61.547 1.00 85.12 80 PRO A CA 1
ATOM 571 C C . PRO A 1 80 ? -37.364 6.710 62.480 1.00 85.12 80 PRO A C 1
ATOM 573 O O . PRO A 1 80 ? -38.357 6.100 62.074 1.00 85.12 80 PRO A O 1
ATOM 576 N N . PRO A 1 81 ? -36.889 6.549 63.728 1.00 83.12 81 PRO A N 1
ATOM 577 C CA . PRO A 1 81 ? -37.553 5.693 64.699 1.00 83.12 81 PRO A CA 1
ATOM 578 C C . PRO A 1 81 ? -38.967 6.208 64.986 1.00 83.12 81 PRO A C 1
ATOM 580 O O . PRO A 1 81 ? -39.172 7.385 65.289 1.00 83.12 81 PRO A O 1
ATOM 583 N N . VAL A 1 82 ? -39.949 5.311 64.895 1.00 85.31 82 VAL A N 1
ATOM 584 C CA . VAL A 1 82 ? -41.339 5.589 65.269 1.00 85.31 82 VAL A CA 1
ATOM 585 C C . VAL A 1 82 ? -41.507 5.249 66.745 1.00 85.31 82 VAL A C 1
ATOM 587 O O . VAL A 1 82 ? -41.452 4.082 67.129 1.00 85.31 82 VAL A O 1
ATOM 590 N N . TYR A 1 83 ? -41.723 6.264 67.578 1.00 79.44 83 TYR A N 1
ATOM 591 C CA . TYR A 1 83 ? -42.047 6.069 68.990 1.00 79.44 83 TYR A CA 1
ATOM 592 C C . TYR A 1 83 ? -43.561 5.959 69.160 1.00 79.44 83 TYR A C 1
ATOM 594 O O . TYR A 1 83 ? -44.290 6.929 68.952 1.00 79.44 83 TYR A O 1
ATOM 602 N N . TYR A 1 84 ? -44.039 4.780 69.554 1.00 79.06 84 TYR A N 1
ATOM 603 C CA . TYR A 1 84 ? -45.445 4.582 69.888 1.00 79.06 84 TYR A CA 1
ATOM 604 C C . TYR A 1 84 ? -45.679 4.949 71.355 1.00 79.06 84 TYR A C 1
ATOM 606 O O . TYR A 1 84 ? -45.130 4.314 72.256 1.00 79.06 84 TYR A O 1
ATOM 614 N N . ARG A 1 85 ? -46.486 5.984 71.606 1.00 80.25 85 ARG A N 1
ATOM 615 C CA . ARG A 1 85 ? -46.919 6.336 72.962 1.00 80.25 85 ARG A CA 1
ATOM 616 C C . ARG A 1 85 ? -48.242 5.622 73.262 1.00 80.25 85 ARG A C 1
ATOM 618 O O . ARG A 1 85 ? -49.196 5.827 72.513 1.00 80.25 85 ARG A O 1
ATOM 625 N N . PRO A 1 86 ? -48.333 4.830 74.346 1.00 79.81 86 PRO A N 1
ATOM 626 C CA . PRO A 1 86 ? -49.597 4.243 74.774 1.00 79.81 86 PRO A CA 1
ATOM 627 C C . PRO A 1 86 ? -50.651 5.329 75.022 1.00 79.81 86 PRO A C 1
ATOM 629 O O . PRO A 1 86 ? -50.349 6.370 75.615 1.00 79.81 86 PRO A O 1
ATOM 632 N N . ALA A 1 87 ? -51.884 5.092 74.569 1.00 78.94 87 ALA A N 1
ATOM 633 C CA . ALA A 1 87 ? -52.997 5.995 74.831 1.00 78.94 87 ALA A CA 1
ATOM 634 C C . ALA A 1 87 ? -53.288 6.059 76.346 1.00 78.94 87 ALA A C 1
ATOM 636 O O . ALA A 1 87 ? -53.247 5.023 77.016 1.00 78.94 87 ALA A O 1
ATOM 637 N N . PRO A 1 88 ? -53.574 7.247 76.908 1.00 76.06 88 PRO A N 1
ATOM 638 C CA . PRO A 1 88 ? -53.942 7.366 78.313 1.00 76.06 88 PRO A CA 1
ATOM 639 C C . PRO A 1 88 ? -55.262 6.633 78.579 1.00 76.06 88 PRO A C 1
ATOM 641 O O . PRO A 1 88 ? -56.287 6.930 77.966 1.00 76.06 88 PRO A O 1
ATOM 644 N N . VAL A 1 89 ? -55.231 5.679 79.509 1.00 76.94 89 VAL A N 1
ATOM 645 C CA . VAL A 1 89 ? -56.424 4.977 79.992 1.00 76.94 89 VAL A CA 1
ATOM 646 C C . VAL A 1 89 ? -57.023 5.791 81.134 1.00 76.94 89 VAL A C 1
ATOM 648 O O . VAL A 1 89 ? -56.412 5.917 82.194 1.00 76.94 89 VAL A O 1
ATOM 651 N N . TYR A 1 90 ? -58.214 6.349 80.923 1.00 71.12 90 TYR A N 1
ATOM 652 C CA . TYR A 1 90 ? -58.982 6.995 81.986 1.00 71.12 90 TYR A CA 1
ATOM 653 C C . TYR A 1 90 ? -59.890 5.971 82.666 1.00 71.12 90 TYR A C 1
ATOM 655 O O . TYR A 1 90 ? -60.781 5.408 82.033 1.00 71.12 90 TYR A O 1
ATOM 663 N N . TYR A 1 91 ? -59.682 5.752 83.965 1.00 72.69 91 TYR A N 1
ATOM 664 C CA . TYR A 1 91 ? -60.604 4.981 84.795 1.00 72.69 91 TYR A CA 1
ATOM 665 C C . TYR A 1 91 ? -61.680 5.904 85.366 1.00 72.69 91 TYR A C 1
ATOM 667 O O . TYR A 1 91 ? -61.374 6.870 86.066 1.00 72.69 91 TYR A O 1
ATOM 675 N N . ALA A 1 92 ? -62.943 5.604 85.062 1.00 77.06 92 ALA A N 1
ATOM 676 C CA . ALA A 1 92 ? -64.075 6.279 85.679 1.00 77.06 92 ALA A CA 1
ATOM 677 C C . ALA A 1 92 ? -64.226 5.814 87.141 1.00 77.06 92 ALA A C 1
ATOM 679 O O . ALA A 1 92 ? -64.102 4.615 87.411 1.00 77.06 92 ALA A O 1
ATOM 680 N N . PRO A 1 93 ? -64.494 6.728 88.091 1.00 73.88 93 PRO A N 1
ATOM 681 C CA . PRO A 1 93 ? -64.737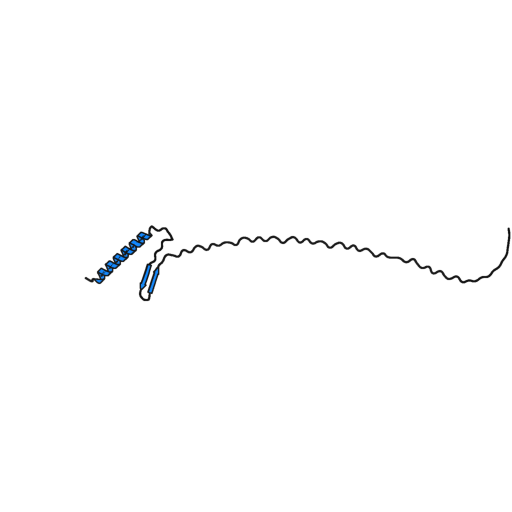 6.346 89.473 1.00 73.88 93 PRO A CA 1
ATOM 682 C C . PRO A 1 93 ? -66.024 5.507 89.585 1.00 73.88 93 PRO A C 1
ATOM 684 O O . PRO A 1 93 ? -66.988 5.755 88.854 1.00 73.88 93 PRO A O 1
ATOM 687 N N . PRO A 1 94 ? -66.065 4.518 90.495 1.00 65.06 94 PRO A N 1
ATOM 688 C CA . PRO A 1 94 ? -67.237 3.673 90.681 1.00 65.06 94 PRO A CA 1
ATOM 689 C C . PRO A 1 94 ? -68.434 4.499 91.170 1.00 65.06 94 PRO A C 1
ATOM 691 O O . PRO A 1 94 ? -68.353 5.215 92.169 1.00 65.06 94 PRO A O 1
ATOM 694 N N . ALA A 1 95 ? -69.563 4.380 90.469 1.00 61.00 95 ALA A N 1
ATOM 695 C CA . ALA A 1 95 ? -70.819 5.004 90.863 1.00 61.00 95 ALA A CA 1
ATOM 696 C C . ALA A 1 95 ? -71.435 4.240 92.046 1.00 61.00 95 ALA A C 1
ATOM 698 O O . ALA A 1 95 ? -71.871 3.099 91.903 1.00 61.00 95 ALA A O 1
ATOM 699 N N . TYR A 1 96 ? -71.487 4.875 93.217 1.00 51.09 96 TYR A N 1
ATOM 700 C CA . TYR A 1 96 ? -72.226 4.356 94.367 1.00 51.09 96 TYR A CA 1
ATOM 701 C C . TYR A 1 96 ? -73.710 4.718 94.243 1.00 51.09 96 TYR A C 1
ATOM 703 O O . TYR A 1 96 ? -74.077 5.892 94.264 1.00 51.09 96 TYR A O 1
ATOM 711 N N . TYR A 1 97 ? -74.573 3.707 94.136 1.00 51.06 97 TYR A N 1
ATOM 712 C CA . TYR A 1 97 ? -76.026 3.883 94.156 1.00 51.06 97 TYR A CA 1
ATOM 713 C C . TYR A 1 97 ? -76.522 3.776 95.605 1.00 51.06 97 TYR A C 1
ATOM 715 O O . TYR A 1 97 ? -76.631 2.681 96.156 1.00 51.06 97 TYR A O 1
ATOM 723 N N . ALA A 1 98 ? -76.789 4.912 96.251 1.00 55.88 98 ALA A N 1
ATOM 724 C CA . ALA A 1 98 ? -77.372 4.931 97.590 1.00 55.88 98 ALA A CA 1
ATOM 725 C C . ALA A 1 98 ? -78.879 4.598 97.521 1.00 55.88 98 ALA A C 1
ATOM 727 O O . ALA A 1 98 ? -79.606 5.223 96.740 1.00 55.88 98 ALA A O 1
ATOM 728 N N . PRO A 1 99 ? -79.396 3.651 98.327 1.00 53.44 99 PRO A N 1
ATOM 729 C CA . PRO A 1 99 ? -80.828 3.410 98.408 1.00 53.44 99 PRO A CA 1
ATOM 730 C C . PRO A 1 99 ? -81.541 4.600 99.061 1.00 53.44 99 PRO A C 1
ATOM 732 O O . PRO A 1 99 ? -81.284 4.962 100.206 1.00 53.44 99 PRO A O 1
ATOM 735 N N . ARG A 1 100 ? -82.473 5.183 98.309 1.00 51.41 100 ARG A N 1
ATOM 736 C CA . ARG A 1 100 ? -83.519 6.118 98.746 1.00 51.41 100 ARG A CA 1
ATOM 737 C C . ARG A 1 100 ? -84.205 5.647 100.042 1.00 51.41 100 ARG A C 1
ATOM 739 O O . ARG A 1 100 ? -84.999 4.709 100.026 1.00 51.41 100 ARG A O 1
ATOM 746 N N . GLY A 1 101 ? -83.885 6.297 101.161 1.00 46.09 101 GLY A N 1
ATOM 747 C CA . GLY A 1 101 ? -84.524 6.064 102.456 1.00 46.09 101 GLY A CA 1
ATOM 748 C C . GLY A 1 101 ? -85.944 6.631 102.482 1.00 46.09 101 GLY A C 1
ATOM 749 O O . GLY A 1 101 ? -86.150 7.818 102.245 1.00 46.09 101 GLY A O 1
ATOM 750 N N . TYR A 1 102 ? -86.921 5.767 102.751 1.00 41.84 102 TYR A N 1
ATOM 751 C CA . TYR A 1 102 ? -88.330 6.117 102.916 1.00 41.84 102 TYR A CA 1
ATOM 752 C C . TYR A 1 102 ? -88.583 6.822 104.259 1.00 41.84 102 TYR A C 1
ATOM 754 O O . TYR A 1 102 ? -88.155 6.353 105.312 1.00 41.84 102 TYR A O 1
ATOM 762 N N . TYR A 1 103 ? -89.340 7.921 104.215 1.00 47.28 103 TYR A N 1
ATOM 763 C CA . TYR A 1 103 ? -89.935 8.599 105.370 1.00 47.28 103 TYR A CA 1
ATOM 764 C C . TYR A 1 103 ? -90.902 7.673 106.131 1.00 47.28 103 TYR A C 1
ATOM 766 O O . TYR A 1 103 ? -91.832 7.131 105.532 1.00 47.28 103 TYR A O 1
ATOM 774 N N . ARG A 1 104 ? -90.768 7.577 107.462 1.00 44.12 104 ARG A N 1
ATOM 775 C CA . ARG A 1 104 ? -91.863 7.181 108.367 1.00 44.12 104 ARG A CA 1
ATOM 776 C C . ARG A 1 104 ? -91.621 7.771 109.757 1.00 44.12 104 ARG A C 1
ATOM 778 O O . ARG A 1 104 ? -90.724 7.339 110.469 1.00 44.12 104 ARG A O 1
ATOM 785 N N . GLY A 1 105 ? -92.392 8.794 110.116 1.00 45.72 105 GLY A N 1
ATOM 786 C CA . GLY A 1 105 ? -92.388 9.357 111.466 1.00 45.72 105 GLY A CA 1
ATOM 787 C C . GLY A 1 105 ? -93.211 8.519 112.441 1.00 45.72 105 GLY A C 1
ATOM 788 O O . GLY A 1 105 ? -94.146 7.870 111.996 1.00 45.72 105 GLY A O 1
ATOM 789 N N . TYR A 1 106 ? -92.869 8.579 113.732 1.00 45.41 106 TYR A N 1
ATOM 790 C CA . TYR A 1 106 ? -93.753 8.478 114.908 1.00 45.41 106 TYR A CA 1
ATOM 791 C C . TYR A 1 106 ? -93.002 9.051 116.126 1.00 45.41 106 TYR A C 1
ATOM 793 O O . TYR A 1 106 ? -91.801 8.839 116.268 1.00 45.41 106 TYR A O 1
ATOM 801 N N . GLY A 1 107 ? -93.705 9.848 116.936 1.00 43.94 107 GLY A N 1
ATOM 802 C CA . GLY A 1 107 ? -93.171 10.603 118.072 1.00 43.94 107 GLY A CA 1
ATOM 803 C C . GLY A 1 107 ? -93.145 9.858 119.414 1.00 43.94 107 GLY A C 1
ATOM 804 O O . GLY A 1 107 ? -93.106 8.634 119.455 1.00 43.94 107 GLY A O 1
ATOM 805 N N . HIS A 1 108 ? -93.231 10.666 120.483 1.00 46.44 108 HIS A N 1
ATOM 806 C CA . HIS A 1 108 ? -92.999 10.398 121.917 1.00 46.44 108 HIS A CA 1
ATOM 807 C C . HIS A 1 108 ? -91.523 10.561 122.323 1.00 46.44 108 HIS A C 1
ATOM 809 O O . H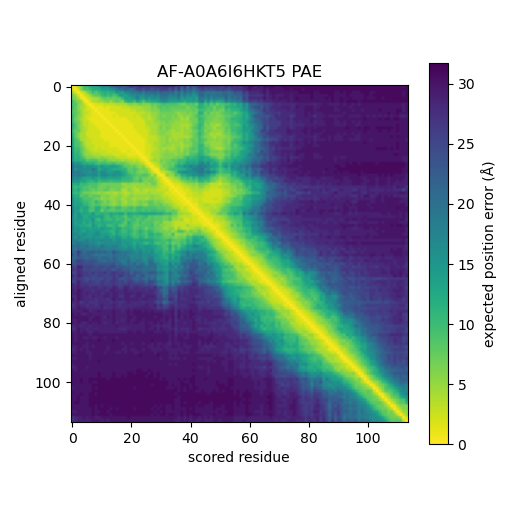IS A 1 108 ? -90.642 9.984 121.712 1.00 46.44 108 HIS A O 1
ATOM 815 N N . GLY A 1 109 ? -91.138 11.322 123.342 1.00 47.81 109 GLY A N 1
ATOM 816 C CA . GLY A 1 109 ? -91.866 12.122 124.315 1.00 47.81 109 GLY A CA 1
ATOM 817 C C . GLY A 1 109 ? -90.876 12.590 125.392 1.00 47.81 109 GLY A C 1
ATOM 818 O O . GLY A 1 109 ? -89.956 11.864 125.737 1.00 47.81 109 GLY A O 1
ATOM 819 N N . HIS A 1 110 ? -91.097 13.808 125.885 1.00 43.41 110 HIS A N 1
ATOM 820 C CA . HIS A 1 110 ? -90.767 14.342 127.214 1.00 43.41 110 HIS A CA 1
ATOM 821 C C . HIS A 1 110 ? -89.362 14.152 127.838 1.00 43.41 110 HIS A C 1
ATOM 823 O O . HIS A 1 110 ? -88.989 13.065 128.258 1.00 43.41 110 HIS A O 1
ATOM 829 N N . ARG A 1 111 ? -88.763 15.309 128.178 1.00 48.72 111 ARG A N 1
ATOM 830 C CA . ARG A 1 111 ? -88.389 15.763 129.548 1.00 48.72 111 ARG A CA 1
ATOM 831 C C . ARG A 1 111 ? -86.938 16.254 129.641 1.00 48.72 111 ARG A C 1
ATOM 833 O O . ARG A 1 111 ? -86.019 15.493 129.409 1.00 48.72 111 ARG A O 1
ATOM 840 N N . HIS A 1 112 ? -86.743 17.583 129.689 1.00 40.31 112 HIS A N 1
ATOM 841 C CA . HIS A 1 112 ? -86.481 18.422 130.885 1.00 40.31 112 HIS A CA 1
ATOM 842 C C . HIS A 1 112 ? -85.247 17.923 131.689 1.00 40.31 112 HIS A C 1
A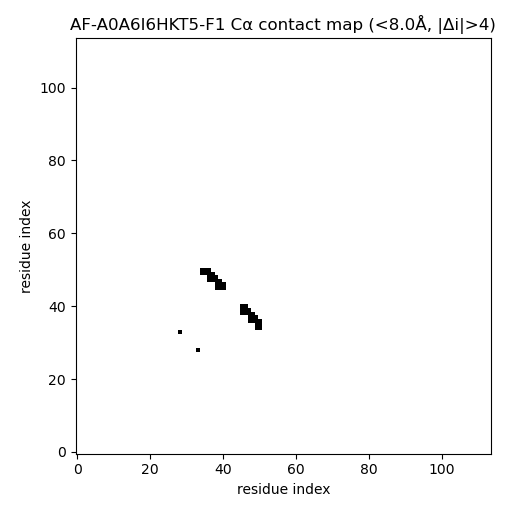TOM 844 O O . HIS A 1 112 ? -85.228 16.759 132.055 1.00 40.31 112 HIS A O 1
ATOM 850 N N . TRP A 1 113 ? -84.209 18.693 132.040 1.00 41.34 113 TRP A N 1
ATOM 851 C CA . TRP A 1 113 ? -84.159 20.015 132.681 1.00 41.34 113 TRP A CA 1
ATOM 852 C C . TRP A 1 113 ? -82.704 20.544 132.728 1.00 41.34 113 TRP A C 1
ATOM 854 O O . TRP A 1 113 ? -81.787 19.736 132.788 1.00 41.34 113 TRP A O 1
ATOM 864 N N . ARG A 1 114 ? -82.608 21.885 132.819 1.00 41.78 114 ARG A N 1
ATOM 865 C CA . ARG A 1 114 ? -81.604 22.764 133.473 1.00 41.78 114 ARG A CA 1
ATOM 866 C C . ARG A 1 114 ? -80.119 22.584 133.171 1.00 41.78 114 ARG A C 1
ATOM 868 O O . ARG A 1 114 ? -79.510 21.632 133.690 1.00 41.78 114 ARG A O 1
#